Protein AF-A0A816ESK4-F1 (afdb_monomer)

Foldseek 3Di:
DDDDDDDDDDDDPVDDDPVPDDDDPDDCLQAHPDDDDQDAQVSLLLCLNSCLLVVPPPSNVVLQPCQPRHQHVQDANDPPHPDTSLNSNVVVVPVPSNVVNVVCVVVPDPNHDHDDPPDPPDDDPD

pLDDT: mean 82.16, std 17.03, range [35.09, 97.56]

Radius of gyration: 18.78 Å; Cα contacts (8 Å, |Δi|>4): 133; chains: 1; bounding box: 51×43×40 Å

Solvent-accessible surface area (backbone atoms only — not comparable to full-atom values): 8148 Å² total; per-residue (Å²): 141,85,84,90,82,91,80,88,78,91,79,60,94,88,57,81,85,69,84,86,69,84,84,70,96,56,66,53,82,48,75,45,93,66,91,76,78,95,81,46,37,70,60,52,12,49,45,34,41,18,19,47,72,69,70,33,68,64,60,34,49,54,53,67,72,33,30,83,50,20,39,44,62,81,40,55,77,46,95,90,42,90,51,29,30,66,52,48,17,58,75,67,69,34,65,68,59,40,48,55,51,52,48,40,70,76,57,60,72,76,82,37,28,77,72,83,82,82,80,81,89,75,86,81,82,130

Mean predicted aligned error: 10.39 Å

Secondary structure (DSSP, 8-state):
--------PPPPTTS---------SS-HHHHS--------HHHHHHHHHHHHHTT-HHHHHHHHH-TTT-S-TT-BS-SS---BHHHHHHHTT-HHHHHHHHHHHHSPPTTPPPPP----------

Sequence (126 aa):
MSTAQLFKVQSNHFLKENLALTEYRTEPFFKDNLPVPFISSSVQSKLAIRAVILNDPILLKCLIDDVDRVCSVHIRHDLSESLSVIHYAIKNNNINLLKILLEDLKNPKDNRYPFPEVTIKKQSTG

Nearest PDB structures (foldseek):
  7x6c-assembly1_C  TM=7.226E-01  e=1.627E-01  Homo sapiens
  7b0j-assembly1_B  TM=7.113E-01  e=7.434E-01  Danio rerio
  7d2k-assembly1_A  TM=7.163E-01  e=7.920E-01  Rattus norvegicus
  2b0o-assembly3_F  TM=6.700E-01  e=1.922E+00  Homo sapiens
  7l08-assembly1_A4  TM=3.430E-01  e=4.968E+00  Homo sapiens

Structure (mmCIF, N/CA/C/O backbone):
data_AF-A0A816ESK4-F1
#
_entry.id   AF-A0A816ESK4-F1
#
loop_
_atom_site.group_PDB
_atom_site.id
_atom_site.type_symbol
_atom_site.label_atom_id
_atom_site.label_alt_id
_atom_site.label_comp_id
_atom_site.label_asym_id
_atom_site.label_entity_id
_atom_site.label_seq_id
_atom_site.pdbx_PDB_ins_code
_atom_site.Cartn_x
_atom_site.Cartn_y
_atom_site.Cartn_z
_atom_site.occupancy
_atom_site.B_iso_or_equiv
_atom_site.auth_seq_id
_atom_site.auth_comp_id
_atom_site.auth_asym_id
_atom_site.auth_atom_id
_atom_site.pdbx_PDB_model_num
ATOM 1 N N . MET A 1 1 ? -6.993 26.830 -19.008 1.00 38.44 1 MET A N 1
ATOM 2 C CA . MET A 1 1 ? -6.161 26.590 -20.206 1.00 38.44 1 MET A CA 1
ATOM 3 C C . MET A 1 1 ? -4.893 27.410 -20.052 1.00 38.44 1 MET A C 1
ATOM 5 O O . MET A 1 1 ? -5.009 28.616 -19.902 1.00 38.44 1 MET A O 1
ATOM 9 N N . SER A 1 2 ? -3.717 26.787 -19.961 1.00 40.47 2 SER A N 1
ATOM 10 C CA . SER A 1 2 ? -2.453 27.506 -19.745 1.00 40.47 2 SER A CA 1
ATOM 11 C C . SER A 1 2 ? -1.362 26.882 -20.611 1.00 40.47 2 SER A C 1
ATOM 13 O O . SER A 1 2 ? -1.187 25.666 -20.615 1.00 40.47 2 SER A O 1
ATOM 15 N N . THR A 1 3 ? -0.719 27.729 -21.407 1.00 40.41 3 THR A N 1
ATOM 16 C CA . THR A 1 3 ? 0.244 27.423 -22.470 1.00 40.41 3 THR A CA 1
ATOM 17 C C . THR A 1 3 ? 1.657 27.229 -21.918 1.00 40.41 3 THR A C 1
ATOM 19 O O . THR A 1 3 ? 2.115 28.018 -21.093 1.00 40.41 3 THR A O 1
ATOM 22 N N . ALA A 1 4 ? 2.358 26.195 -22.391 1.00 35.09 4 ALA A N 1
ATOM 23 C CA . ALA A 1 4 ? 3.756 25.918 -22.055 1.00 35.09 4 ALA A CA 1
ATOM 24 C C . ALA A 1 4 ? 4.714 26.932 -22.715 1.00 35.09 4 ALA A C 1
ATOM 26 O O . ALA A 1 4 ? 4.490 27.350 -23.850 1.00 35.09 4 ALA A O 1
ATOM 27 N N . GLN A 1 5 ? 5.789 27.304 -22.016 1.00 46.34 5 GLN A N 1
ATOM 28 C CA . GLN A 1 5 ? 6.889 28.132 -22.529 1.00 46.34 5 GLN A CA 1
ATOM 29 C C . GLN A 1 5 ? 8.217 27.383 -22.363 1.00 46.34 5 GLN A C 1
ATOM 31 O O . GLN A 1 5 ? 8.429 26.722 -21.350 1.00 46.34 5 GLN A O 1
ATOM 36 N N . LEU A 1 6 ? 9.086 27.486 -23.374 1.00 38.66 6 LEU A N 1
ATOM 37 C CA . LEU A 1 6 ? 10.378 26.798 -23.475 1.00 38.66 6 LEU A CA 1
ATOM 38 C C . LEU A 1 6 ? 11.507 27.660 -22.893 1.00 38.66 6 LEU A C 1
ATOM 40 O O . LEU A 1 6 ? 11.669 28.811 -23.299 1.00 38.66 6 LEU A O 1
ATOM 44 N N . PHE A 1 7 ? 12.332 27.082 -22.018 1.00 48.03 7 PHE A N 1
ATOM 45 C CA . PHE A 1 7 ? 13.592 27.676 -21.560 1.00 48.03 7 PHE A CA 1
ATOM 46 C C . PHE A 1 7 ? 14.790 26.873 -22.078 1.00 48.03 7 PHE A C 1
ATOM 48 O O . PHE A 1 7 ? 14.741 25.649 -22.180 1.00 48.03 7 PHE A O 1
ATOM 55 N N . LYS A 1 8 ? 15.866 27.579 -22.443 1.00 41.94 8 LYS A N 1
ATOM 56 C CA . LYS A 1 8 ? 17.040 27.024 -23.130 1.00 41.94 8 LYS A CA 1
ATOM 57 C C . LYS A 1 8 ? 18.196 26.856 -22.138 1.00 41.94 8 LYS A C 1
ATOM 59 O O . LYS A 1 8 ? 18.697 27.849 -21.617 1.00 41.94 8 LYS A O 1
ATOM 64 N N . VAL A 1 9 ? 18.617 25.618 -21.881 1.00 54.09 9 VAL A N 1
ATOM 65 C CA . VAL A 1 9 ? 19.793 25.291 -21.050 1.00 54.09 9 VAL A CA 1
ATOM 66 C C . VAL A 1 9 ? 21.020 25.159 -21.963 1.00 54.09 9 VAL A C 1
ATOM 68 O O . VAL A 1 9 ? 20.917 24.572 -23.036 1.00 54.09 9 VAL A O 1
ATOM 71 N N . GLN A 1 10 ? 22.169 25.728 -21.577 1.00 50.56 10 GLN A N 1
ATOM 72 C CA . GLN A 1 10 ? 23.417 25.623 -22.350 1.00 50.56 10 GLN A CA 1
ATOM 73 C C . GLN A 1 10 ? 23.941 24.176 -22.356 1.00 50.56 10 GLN A C 1
ATOM 75 O O . GLN A 1 10 ? 24.108 23.569 -21.298 1.00 50.56 10 GLN A O 1
ATOM 80 N N . SER A 1 11 ? 24.193 23.625 -23.547 1.00 52.69 11 SER A N 1
ATOM 81 C CA . SER A 1 11 ? 24.574 22.226 -23.759 1.00 52.69 11 SER A CA 1
ATOM 82 C C . SER A 1 11 ? 26.086 21.983 -23.638 1.00 52.69 11 SER A C 1
ATOM 84 O O . SER A 1 11 ? 26.913 22.781 -24.076 1.00 52.69 11 SER A O 1
ATOM 86 N N . ASN A 1 12 ? 26.459 20.841 -23.049 1.00 57.91 12 ASN A N 1
ATOM 87 C CA . ASN A 1 12 ? 27.826 20.317 -23.081 1.00 57.91 12 ASN A CA 1
ATOM 88 C C . ASN A 1 12 ? 28.129 19.763 -24.487 1.00 57.91 12 ASN A C 1
ATOM 90 O O . ASN A 1 12 ? 27.407 18.892 -24.962 1.00 57.91 12 ASN A O 1
ATOM 94 N N . HIS A 1 13 ? 29.224 20.203 -25.123 1.00 56.56 13 HIS A N 1
ATOM 95 C CA . HIS A 1 13 ? 29.593 19.896 -26.524 1.00 56.56 13 HIS A CA 1
ATOM 96 C C . HIS A 1 13 ? 29.716 18.384 -26.852 1.00 56.56 13 HIS A C 1
ATOM 98 O O . HIS A 1 13 ? 29.677 17.988 -28.016 1.00 56.56 13 HIS A O 1
ATOM 104 N N . PHE A 1 14 ? 29.855 17.512 -25.849 1.00 61.38 14 PHE A N 1
ATOM 105 C CA . PHE A 1 14 ? 29.944 16.054 -26.034 1.00 61.38 14 PHE A CA 1
ATOM 106 C C . PHE A 1 14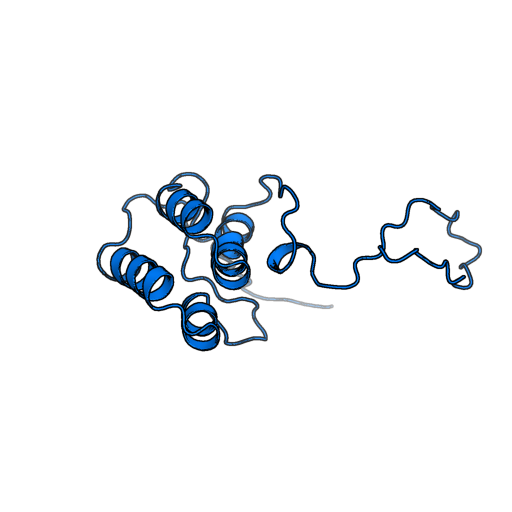 ? 28.589 15.334 -26.053 1.00 61.38 14 PHE A C 1
ATOM 108 O O . PHE A 1 14 ? 28.533 14.149 -26.378 1.00 61.38 14 PHE A O 1
ATOM 115 N N . LEU A 1 15 ? 27.499 16.017 -25.704 1.00 61.84 15 LEU A N 1
ATOM 116 C CA . LEU A 1 15 ? 26.166 15.430 -25.641 1.00 61.84 15 LEU A CA 1
ATOM 117 C C . LEU A 1 15 ? 25.318 15.982 -26.783 1.00 61.84 15 LEU A C 1
ATOM 119 O O . LEU A 1 15 ? 25.122 17.187 -26.912 1.00 61.84 15 LEU A O 1
ATOM 123 N N . LYS A 1 16 ? 24.798 15.085 -27.621 1.00 63.16 16 LYS A N 1
ATOM 124 C CA . LYS A 1 16 ? 23.820 15.446 -28.649 1.00 63.16 16 LYS A CA 1
ATOM 125 C C . LYS A 1 16 ? 22.523 15.848 -27.941 1.00 63.16 16 LYS A C 1
ATOM 127 O O . LYS A 1 16 ? 22.018 15.067 -27.135 1.00 63.16 16 LYS A O 1
ATOM 132 N N . GLU A 1 17 ? 22.002 17.046 -28.214 1.00 58.28 17 GLU A N 1
ATOM 133 C CA . GLU A 1 17 ? 20.741 17.512 -27.620 1.00 58.28 17 GLU A CA 1
ATOM 134 C C . GLU A 1 17 ? 19.620 16.514 -27.926 1.00 58.28 17 GLU A C 1
ATOM 136 O O . GLU A 1 17 ? 19.233 16.309 -29.078 1.00 58.28 17 GLU A O 1
ATOM 141 N N . ASN A 1 18 ? 19.101 15.875 -26.878 1.00 57.41 18 ASN A N 1
ATOM 142 C CA . ASN A 1 18 ? 17.896 15.074 -26.969 1.00 57.41 18 ASN A CA 1
ATOM 143 C C . ASN A 1 18 ? 16.709 16.006 -26.693 1.00 57.41 18 ASN A C 1
ATOM 145 O O . ASN A 1 18 ? 16.389 16.282 -25.543 1.00 57.41 18 ASN A O 1
ATOM 149 N N . LEU A 1 19 ? 16.108 16.561 -27.751 1.00 59.34 19 LEU A N 1
ATOM 150 C CA . LEU A 1 19 ? 15.049 17.581 -27.663 1.00 59.34 19 LEU A CA 1
ATOM 151 C C . LEU A 1 19 ? 13.704 17.065 -27.117 1.00 59.34 19 LEU A C 1
ATOM 153 O O . LEU A 1 19 ? 12.803 17.861 -26.870 1.00 59.34 19 LEU A O 1
ATOM 157 N N . ALA A 1 20 ? 13.556 15.759 -26.896 1.00 66.00 20 ALA A N 1
ATOM 158 C CA . ALA A 1 20 ? 12.358 15.159 -26.312 1.00 66.00 20 ALA A CA 1
ATOM 159 C C . ALA A 1 20 ? 12.429 15.114 -24.773 1.00 66.00 20 ALA A C 1
ATOM 161 O O . ALA A 1 20 ? 12.205 14.071 -24.160 1.00 66.00 20 ALA A O 1
ATOM 162 N N . LEU A 1 21 ? 12.783 16.230 -24.132 1.00 63.53 21 LEU A N 1
ATOM 163 C CA . LEU A 1 21 ? 12.795 16.323 -22.672 1.00 63.53 21 LEU A CA 1
ATOM 164 C C . LEU A 1 21 ? 11.406 16.722 -22.169 1.00 63.53 21 LEU A C 1
ATOM 166 O O . LEU A 1 21 ? 10.942 17.838 -22.393 1.00 63.53 21 LEU A O 1
ATOM 170 N N . THR A 1 22 ? 10.736 15.799 -21.481 1.00 68.56 22 THR A N 1
ATOM 171 C CA . THR A 1 22 ? 9.518 16.098 -20.723 1.00 68.56 22 THR A CA 1
ATOM 172 C C . THR A 1 22 ? 9.918 16.616 -19.346 1.00 68.56 22 THR A C 1
ATOM 174 O O . THR A 1 22 ? 10.409 15.859 -18.510 1.00 68.56 22 THR A O 1
ATOM 177 N N . GLU A 1 23 ? 9.732 17.912 -19.109 1.00 69.00 23 GLU A N 1
ATOM 178 C CA . GLU A 1 23 ? 9.931 18.510 -17.791 1.00 69.00 23 GLU A CA 1
ATOM 179 C C . GLU A 1 23 ? 8.676 18.310 -16.932 1.00 69.00 23 GLU A C 1
ATOM 181 O O . GLU A 1 23 ? 7.578 18.740 -17.292 1.00 69.00 23 GLU A O 1
ATOM 186 N N . TYR A 1 24 ? 8.841 17.672 -15.775 1.00 71.12 24 TYR A N 1
ATOM 187 C CA . TYR A 1 24 ? 7.774 17.522 -14.792 1.00 71.12 24 TYR A CA 1
ATOM 188 C C . TYR A 1 24 ? 7.881 18.635 -13.749 1.00 71.12 24 TYR A C 1
ATOM 190 O O . TYR A 1 24 ? 8.899 18.770 -13.076 1.00 71.12 24 TYR A O 1
ATOM 198 N N . ARG A 1 25 ? 6.808 19.418 -13.572 1.00 70.62 25 ARG A N 1
ATOM 199 C CA . ARG A 1 25 ? 6.747 20.488 -12.552 1.00 70.62 25 ARG A CA 1
ATOM 200 C C . ARG A 1 25 ? 6.689 19.960 -11.117 1.00 70.62 25 ARG A C 1
ATOM 202 O O . ARG A 1 25 ? 6.917 20.703 -10.167 1.00 70.62 25 ARG A O 1
ATOM 209 N N . THR A 1 26 ? 6.324 18.695 -10.965 1.00 78.25 26 THR A N 1
ATOM 210 C CA . THR A 1 26 ? 6.140 17.998 -9.694 1.00 78.25 26 THR A CA 1
ATOM 211 C C . THR A 1 26 ? 6.643 16.577 -9.829 1.00 78.25 26 THR A C 1
ATOM 213 O O . THR A 1 26 ? 6.733 16.062 -10.935 1.00 78.25 26 THR A O 1
ATOM 216 N N . GLU A 1 27 ? 6.912 15.922 -8.707 1.00 83.12 27 GLU A N 1
ATOM 217 C CA . GLU A 1 27 ? 7.318 14.522 -8.694 1.00 83.12 27 GLU A CA 1
ATOM 218 C C . GLU A 1 27 ? 6.222 13.604 -9.284 1.00 83.12 27 GLU A C 1
ATOM 220 O O . GLU A 1 27 ? 5.185 13.389 -8.643 1.00 83.12 27 GLU A O 1
ATOM 225 N N . PRO A 1 28 ? 6.420 13.057 -10.499 1.00 85.69 28 PRO A N 1
ATOM 226 C CA . PRO A 1 28 ? 5.345 12.415 -11.254 1.00 85.69 28 PRO A CA 1
ATOM 227 C C . PRO A 1 28 ? 4.938 11.062 -10.669 1.00 85.69 28 PRO A C 1
ATOM 229 O O . PRO A 1 28 ? 3.802 10.627 -10.829 1.00 85.69 28 PRO A O 1
ATOM 232 N N . PHE A 1 29 ? 5.851 10.395 -9.959 1.00 90.00 29 PHE A N 1
ATOM 233 C CA . PHE A 1 29 ? 5.589 9.081 -9.386 1.00 90.00 29 PHE A CA 1
ATOM 234 C C . PHE A 1 29 ? 4.478 9.123 -8.326 1.00 90.00 29 PHE A C 1
ATOM 236 O O . PHE A 1 29 ? 3.599 8.263 -8.338 1.00 90.00 29 PHE A O 1
ATOM 243 N N . PHE A 1 30 ? 4.483 10.133 -7.448 1.00 89.50 30 PHE A N 1
ATOM 244 C CA . PHE A 1 30 ? 3.523 10.239 -6.343 1.00 89.50 30 PHE A CA 1
ATOM 245 C C . PHE A 1 30 ? 2.373 11.216 -6.588 1.00 89.50 30 PHE A C 1
ATOM 247 O O . PHE A 1 30 ? 1.314 11.055 -5.983 1.00 89.50 30 PHE A O 1
ATOM 254 N N . LYS A 1 31 ? 2.577 12.247 -7.418 1.00 88.94 31 LYS A N 1
ATOM 255 C CA . LYS A 1 31 ? 1.635 13.374 -7.547 1.00 88.94 31 LYS A CA 1
ATOM 256 C C . LYS A 1 31 ? 0.908 13.439 -8.886 1.00 88.94 31 LYS A C 1
ATOM 258 O O . LYS A 1 31 ? 0.091 14.336 -9.065 1.00 88.94 31 LYS A O 1
ATOM 263 N N . ASP A 1 32 ? 1.184 12.521 -9.803 1.00 88.38 32 ASP A N 1
ATOM 264 C CA . ASP A 1 32 ? 0.533 12.474 -11.112 1.00 88.38 32 ASP A CA 1
ATOM 265 C C . ASP A 1 32 ? -0.145 11.119 -11.336 1.00 88.38 32 ASP A C 1
ATOM 267 O O . ASP A 1 32 ? 0.207 10.136 -10.685 1.00 88.38 32 ASP A O 1
ATOM 271 N N . ASN A 1 33 ? -1.108 11.047 -12.260 1.00 86.75 33 ASN A N 1
ATOM 272 C CA . ASN A 1 33 ? -1.833 9.818 -12.577 1.00 86.75 33 ASN A CA 1
ATOM 273 C C . ASN A 1 33 ? -1.235 9.021 -13.759 1.00 86.75 33 ASN A C 1
ATOM 275 O O . ASN A 1 33 ? -1.941 8.323 -14.487 1.00 86.75 33 ASN A O 1
ATOM 279 N N . LEU A 1 34 ? 0.081 9.097 -13.958 1.00 89.06 34 LEU A N 1
ATOM 280 C CA . LEU A 1 34 ? 0.755 8.400 -15.056 1.00 89.06 34 LEU A CA 1
ATOM 281 C C . LEU A 1 34 ? 0.831 6.883 -14.817 1.00 89.06 34 LEU A C 1
ATOM 283 O O . LEU A 1 34 ? 1.057 6.467 -13.675 1.00 89.06 34 LEU A O 1
ATOM 287 N N . PRO A 1 35 ? 0.681 6.041 -15.854 1.00 88.81 35 PRO A N 1
ATOM 288 C CA . PRO A 1 35 ? 0.849 4.601 -15.709 1.00 88.81 35 PRO A CA 1
ATOM 289 C C . PRO A 1 35 ? 2.296 4.281 -15.318 1.00 88.81 35 PRO A C 1
ATOM 291 O O . PRO A 1 35 ? 3.241 4.734 -15.962 1.00 88.81 35 PRO A O 1
ATOM 294 N N . VAL A 1 36 ? 2.469 3.491 -14.258 1.00 90.94 36 VAL A N 1
ATOM 295 C CA . VAL A 1 36 ? 3.787 3.067 -13.772 1.00 90.94 36 VAL A CA 1
ATOM 296 C C . VAL A 1 36 ? 3.973 1.586 -14.102 1.00 90.94 36 VAL A C 1
ATOM 298 O O . VAL A 1 36 ? 3.194 0.765 -13.611 1.00 90.94 36 VAL A O 1
ATOM 301 N N . PRO A 1 37 ? 4.971 1.210 -14.924 1.00 93.25 37 PRO A N 1
ATOM 302 C CA . PRO A 1 37 ? 5.234 -0.192 -15.217 1.00 93.25 37 PRO A CA 1
ATOM 303 C C . PRO A 1 37 ? 5.710 -0.937 -13.966 1.00 93.25 37 PRO A C 1
ATOM 305 O O . PRO A 1 37 ? 6.200 -0.351 -12.996 1.00 93.25 37 PRO A O 1
ATOM 308 N N . PHE A 1 38 ? 5.604 -2.262 -13.990 1.00 93.69 38 PHE A N 1
ATOM 309 C CA . PHE A 1 38 ? 6.226 -3.082 -12.960 1.00 93.69 38 PHE A CA 1
ATOM 310 C C . PHE A 1 38 ? 7.755 -2.958 -13.039 1.00 93.69 38 PHE A C 1
ATOM 312 O O . PHE A 1 38 ? 8.349 -3.283 -14.063 1.00 93.69 38 PHE A O 1
ATOM 319 N N . ILE A 1 39 ? 8.374 -2.477 -11.956 1.00 92.00 39 ILE A N 1
ATOM 320 C CA . ILE A 1 39 ? 9.834 -2.336 -11.825 1.00 92.00 39 ILE A CA 1
ATOM 321 C C . ILE A 1 39 ? 10.340 -3.297 -10.750 1.00 92.00 39 ILE A C 1
ATOM 323 O O . ILE A 1 39 ? 11.232 -4.104 -10.989 1.00 92.00 39 ILE A O 1
ATOM 327 N N . SER A 1 40 ? 9.765 -3.211 -9.551 1.00 92.44 40 SER A N 1
ATOM 328 C CA . SER A 1 40 ? 10.063 -4.099 -8.431 1.00 92.44 40 SER A CA 1
ATOM 329 C C . SER A 1 40 ? 8.926 -4.069 -7.417 1.00 92.44 40 SER A C 1
ATOM 331 O O . SER A 1 40 ? 8.102 -3.148 -7.425 1.00 92.44 40 SER A O 1
ATOM 333 N N . SER A 1 41 ? 8.919 -5.037 -6.501 1.00 92.69 41 SER A N 1
ATOM 334 C CA . SER A 1 41 ? 7.907 -5.103 -5.449 1.00 92.69 41 SER A CA 1
ATOM 335 C C . SER A 1 41 ? 7.949 -3.913 -4.493 1.00 92.69 41 SER A C 1
ATOM 337 O O . SER A 1 41 ? 6.903 -3.410 -4.085 1.00 92.69 41 SER A O 1
ATOM 339 N N . SER A 1 42 ? 9.138 -3.384 -4.195 1.00 90.31 42 SER A N 1
ATOM 340 C CA . SER A 1 42 ? 9.284 -2.155 -3.406 1.00 90.31 42 SER A CA 1
ATOM 341 C C . SER A 1 42 ? 8.775 -0.920 -4.135 1.00 90.31 42 SER A C 1
ATOM 343 O O . SER A 1 42 ? 8.152 -0.066 -3.511 1.00 90.31 42 SER A O 1
ATOM 345 N N . VAL A 1 43 ? 9.020 -0.801 -5.443 1.00 91.94 43 VAL A N 1
ATOM 346 C CA . VAL A 1 43 ? 8.505 0.338 -6.216 1.00 91.94 43 VAL A CA 1
ATOM 347 C C . VAL A 1 43 ? 6.983 0.267 -6.307 1.00 91.94 43 VAL A C 1
ATOM 349 O O . VAL A 1 43 ? 6.318 1.263 -6.049 1.00 91.94 43 VAL A O 1
ATOM 352 N N . GLN A 1 44 ? 6.419 -0.911 -6.576 1.00 94.81 44 GLN A N 1
ATOM 353 C CA . GLN A 1 44 ? 4.966 -1.102 -6.580 1.00 94.81 44 GLN A CA 1
ATOM 354 C C . GLN A 1 44 ? 4.339 -0.800 -5.217 1.00 94.81 44 GLN A C 1
ATOM 356 O O . GLN A 1 44 ? 3.339 -0.096 -5.133 1.00 94.81 44 GLN A O 1
ATOM 361 N N . SER A 1 45 ? 4.995 -1.216 -4.136 1.00 94.44 45 SER A N 1
ATOM 362 C CA . SER A 1 45 ? 4.602 -0.879 -2.765 1.00 94.44 45 SER A CA 1
ATOM 363 C C . SER A 1 45 ? 4.514 0.630 -2.515 1.00 94.44 45 SER A C 1
ATOM 365 O O . SER A 1 45 ? 3.592 1.099 -1.846 1.00 94.44 45 SER A O 1
ATOM 367 N N . LYS A 1 46 ? 5.424 1.424 -3.097 1.00 93.62 46 LYS A N 1
ATOM 368 C CA . LYS A 1 46 ? 5.399 2.890 -2.971 1.00 93.62 46 LYS A CA 1
ATOM 369 C C . LYS A 1 46 ? 4.201 3.541 -3.675 1.00 93.62 46 LYS A C 1
ATOM 371 O O . LYS A 1 46 ? 3.847 4.662 -3.312 1.00 93.62 46 LYS A O 1
ATOM 376 N N . LEU A 1 47 ? 3.509 2.864 -4.597 1.00 95.50 47 LEU A N 1
ATOM 377 C CA . LEU A 1 47 ? 2.270 3.397 -5.182 1.00 95.50 47 LEU A CA 1
ATOM 378 C C . LEU A 1 47 ? 1.145 3.557 -4.149 1.00 95.50 47 LEU A C 1
ATOM 380 O O . LEU A 1 47 ? 0.230 4.344 -4.377 1.00 95.50 47 LEU A O 1
ATOM 384 N N . ALA A 1 48 ? 1.226 2.903 -2.985 1.00 95.81 48 ALA A N 1
ATOM 385 C CA . ALA A 1 48 ? 0.271 3.132 -1.901 1.00 95.81 48 ALA A CA 1
ATOM 386 C C . ALA A 1 48 ? 0.331 4.584 -1.386 1.00 95.81 48 ALA A C 1
ATOM 388 O O . ALA A 1 48 ? -0.696 5.172 -1.052 1.00 95.81 48 ALA A O 1
ATOM 389 N N . ILE A 1 49 ? 1.519 5.203 -1.395 1.00 95.00 49 ILE A N 1
ATOM 390 C CA . ILE A 1 49 ? 1.696 6.623 -1.054 1.00 95.00 49 ILE A CA 1
ATOM 391 C C . ILE A 1 49 ? 0.985 7.494 -2.085 1.00 95.00 49 ILE A C 1
ATOM 393 O O . ILE A 1 49 ? 0.223 8.386 -1.716 1.00 95.00 49 ILE A O 1
ATOM 397 N N . ARG A 1 50 ? 1.191 7.202 -3.374 1.00 94.75 50 ARG A N 1
ATOM 398 C CA . ARG A 1 50 ? 0.513 7.889 -4.478 1.00 94.75 50 ARG A CA 1
ATOM 399 C C . ARG A 1 50 ? -1.005 7.791 -4.336 1.00 94.75 50 ARG A C 1
ATOM 401 O O . ARG A 1 50 ? -1.680 8.809 -4.419 1.00 94.75 50 ARG A O 1
ATOM 408 N N . ALA A 1 51 ? -1.534 6.596 -4.072 1.00 96.06 51 ALA A N 1
ATOM 409 C CA . ALA A 1 51 ? -2.966 6.379 -3.878 1.00 96.06 51 ALA A CA 1
ATOM 410 C C . ALA A 1 51 ? -3.527 7.269 -2.757 1.00 96.06 51 ALA A C 1
ATOM 412 O O . ALA A 1 51 ? -4.579 7.882 -2.906 1.00 96.06 51 ALA A O 1
ATOM 413 N N . VAL A 1 52 ? -2.791 7.423 -1.654 1.00 96.19 52 VAL A N 1
ATOM 414 C CA . VAL A 1 52 ? -3.200 8.300 -0.549 1.00 96.19 52 VAL A CA 1
ATOM 415 C C . VAL A 1 52 ? -3.085 9.786 -0.885 1.00 96.19 52 VAL A C 1
ATOM 417 O O . VAL A 1 52 ? -3.981 10.559 -0.536 1.00 96.19 52 VAL A O 1
ATOM 420 N N . ILE A 1 53 ? -2.016 10.198 -1.569 1.00 93.88 53 ILE A N 1
ATOM 421 C CA . ILE A 1 53 ? -1.809 11.589 -1.994 1.00 93.88 53 ILE A CA 1
ATOM 422 C C . ILE A 1 53 ? -2.886 12.025 -2.992 1.00 93.88 53 ILE A C 1
ATOM 424 O O . ILE A 1 53 ? -3.427 13.120 -2.859 1.00 93.88 53 ILE A O 1
ATOM 428 N N . LEU A 1 54 ? -3.228 11.160 -3.948 1.00 94.50 54 LEU A N 1
ATOM 429 C CA . LEU A 1 54 ? -4.237 11.417 -4.977 1.00 94.50 54 LEU A CA 1
ATOM 430 C C . LEU A 1 54 ? -5.675 11.141 -4.517 1.00 94.50 54 LEU A C 1
ATOM 432 O O . LEU A 1 54 ? -6.605 11.352 -5.290 1.00 94.50 54 LEU A O 1
ATOM 436 N N . ASN A 1 55 ? -5.874 10.699 -3.270 1.00 95.81 55 ASN A N 1
ATOM 437 C CA . ASN A 1 55 ? -7.177 10.297 -2.742 1.00 95.81 55 ASN A CA 1
ATOM 438 C C . ASN A 1 55 ? -7.877 9.222 -3.605 1.00 95.81 55 ASN A C 1
ATOM 440 O O . ASN A 1 55 ? -9.066 9.317 -3.907 1.00 95.81 55 ASN A O 1
ATOM 444 N N . ASP A 1 56 ? -7.126 8.194 -4.000 1.00 96.25 56 ASP A N 1
ATOM 445 C CA . ASP A 1 56 ? -7.598 7.070 -4.805 1.00 96.25 56 ASP A CA 1
ATOM 446 C C . ASP A 1 56 ? -7.760 5.799 -3.941 1.00 96.25 56 ASP A C 1
ATOM 448 O O . ASP A 1 56 ? -6.815 5.018 -3.767 1.00 96.25 56 ASP A O 1
ATOM 452 N N . PRO A 1 57 ? -8.957 5.559 -3.368 1.00 96.25 57 PRO A N 1
ATOM 453 C CA . PRO A 1 57 ? -9.224 4.365 -2.569 1.00 96.25 57 PRO A CA 1
ATOM 454 C C . PRO A 1 57 ? -9.264 3.081 -3.400 1.00 96.25 57 PRO A C 1
ATOM 456 O O . PRO A 1 57 ? -9.102 2.001 -2.832 1.00 96.25 57 PRO A O 1
ATOM 459 N N . ILE A 1 58 ? -9.518 3.174 -4.710 1.00 96.44 58 ILE A N 1
ATOM 460 C CA . ILE A 1 58 ? -9.606 2.007 -5.590 1.00 96.44 58 ILE A CA 1
ATOM 461 C C . ILE A 1 58 ? -8.196 1.473 -5.805 1.00 96.44 58 ILE A C 1
ATOM 463 O O . ILE A 1 58 ? -7.939 0.306 -5.515 1.00 96.44 58 ILE A O 1
ATOM 467 N N . LEU A 1 59 ? -7.267 2.350 -6.196 1.00 95.88 59 LEU A N 1
ATOM 468 C CA . LEU A 1 59 ? -5.859 2.001 -6.341 1.00 95.88 59 LEU A CA 1
ATOM 469 C C . LEU A 1 59 ? -5.283 1.449 -5.034 1.00 95.88 59 LEU A C 1
ATOM 471 O O . LEU A 1 59 ? -4.593 0.432 -5.057 1.00 95.88 59 LEU A O 1
ATOM 475 N N . LEU A 1 60 ? -5.594 2.073 -3.891 1.00 97.25 60 LEU A N 1
ATOM 476 C CA . LEU A 1 60 ? -5.095 1.598 -2.601 1.00 97.25 60 LEU A CA 1
ATOM 477 C C . LEU A 1 60 ? -5.547 0.161 -2.303 1.00 97.25 60 LEU A C 1
ATOM 479 O O . LEU A 1 60 ? -4.730 -0.661 -1.896 1.00 97.25 60 LEU A O 1
ATOM 483 N N . LYS A 1 61 ? -6.826 -0.157 -2.530 1.00 97.38 61 LYS A N 1
ATOM 484 C CA . LYS A 1 61 ? -7.350 -1.515 -2.329 1.00 97.38 61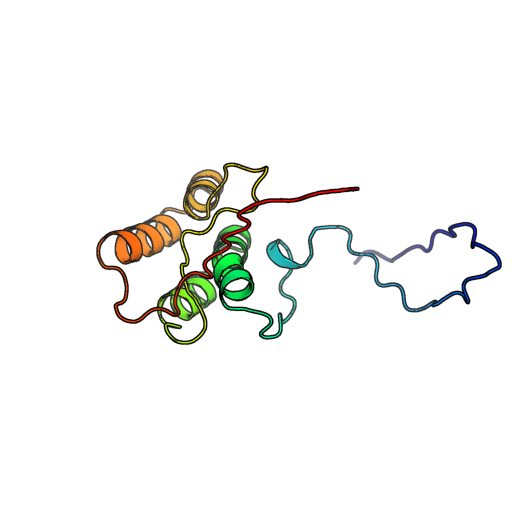 LYS A CA 1
ATOM 485 C C . LYS A 1 61 ? -6.725 -2.514 -3.298 1.00 97.38 61 LYS A C 1
ATOM 487 O O . LYS A 1 61 ? -6.294 -3.574 -2.860 1.00 97.38 61 LYS A O 1
ATOM 492 N N . CYS A 1 62 ? -6.586 -2.149 -4.574 1.00 96.19 62 CYS A N 1
ATOM 493 C CA . CYS A 1 62 ? -5.905 -2.991 -5.556 1.00 96.19 62 CYS A CA 1
ATOM 494 C C . CYS A 1 62 ? -4.475 -3.337 -5.121 1.00 96.19 62 CYS A C 1
ATOM 496 O O . CYS A 1 62 ? -4.069 -4.484 -5.246 1.00 96.19 62 CYS A O 1
ATOM 498 N N . LEU A 1 63 ? -3.727 -2.375 -4.572 1.00 96.44 63 LEU A N 1
ATOM 499 C CA . LEU A 1 63 ? -2.369 -2.608 -4.069 1.00 96.44 63 LEU A CA 1
ATOM 500 C C . LEU A 1 63 ? -2.346 -3.458 -2.793 1.00 96.44 63 LEU A C 1
ATOM 502 O O . LEU A 1 63 ? -1.425 -4.246 -2.595 1.00 96.44 63 LEU A O 1
ATOM 506 N N . ILE A 1 64 ? -3.346 -3.308 -1.921 1.00 96.31 64 ILE A N 1
ATOM 507 C CA . ILE A 1 64 ? -3.491 -4.147 -0.726 1.00 96.31 64 ILE A CA 1
ATOM 508 C C . ILE A 1 64 ? -3.723 -5.604 -1.123 1.00 96.31 64 ILE A C 1
ATOM 510 O O . ILE A 1 64 ? -3.097 -6.481 -0.528 1.00 96.31 64 ILE A O 1
ATOM 514 N N . ASP A 1 65 ? -4.578 -5.853 -2.112 1.00 95.94 65 ASP A N 1
ATOM 515 C CA . ASP A 1 65 ? -4.938 -7.199 -2.561 1.00 95.94 65 ASP A CA 1
ATOM 516 C C . ASP A 1 65 ? -3.893 -7.836 -3.504 1.00 95.94 65 ASP A C 1
ATOM 518 O O . ASP A 1 65 ? -3.913 -9.049 -3.705 1.00 95.94 65 ASP A O 1
ATOM 522 N N . ASP A 1 66 ? -2.947 -7.059 -4.043 1.00 95.88 66 ASP A N 1
ATOM 523 C CA . ASP A 1 66 ? -1.876 -7.537 -4.931 1.00 95.88 66 ASP A CA 1
ATOM 524 C C . ASP A 1 66 ? -0.714 -8.184 -4.158 1.00 95.88 66 ASP A C 1
ATOM 526 O O . ASP A 1 66 ? 0.367 -7.616 -3.991 1.00 95.88 66 ASP A O 1
ATOM 530 N N . VAL A 1 67 ? -0.940 -9.400 -3.668 1.00 95.25 67 VAL A N 1
ATOM 531 C CA . VAL A 1 67 ? 0.062 -10.155 -2.898 1.00 95.25 67 VAL A CA 1
ATOM 532 C C . VAL A 1 67 ? 1.279 -10.577 -3.728 1.00 95.25 67 VAL A C 1
ATOM 534 O O . VAL A 1 67 ? 2.365 -10.723 -3.171 1.00 95.25 67 VAL A O 1
ATOM 537 N N . ASP A 1 68 ? 1.137 -10.704 -5.049 1.00 94.88 68 ASP A N 1
ATOM 538 C CA . ASP A 1 68 ? 2.190 -11.205 -5.941 1.00 94.88 68 ASP A CA 1
ATOM 539 C C . ASP A 1 68 ? 3.234 -10.143 -6.287 1.00 94.88 68 ASP A C 1
ATOM 541 O O . ASP A 1 68 ? 4.388 -10.463 -6.576 1.00 94.88 68 ASP A O 1
ATOM 545 N N . ARG A 1 69 ? 2.842 -8.864 -6.302 1.00 94.56 69 ARG A N 1
ATOM 546 C CA . ARG A 1 69 ? 3.715 -7.766 -6.742 1.00 94.56 69 ARG A CA 1
ATOM 547 C C . ARG A 1 69 ? 3.966 -6.729 -5.663 1.00 94.56 69 ARG A C 1
ATOM 549 O O . ARG A 1 69 ? 4.905 -5.954 -5.816 1.00 94.56 69 ARG A O 1
ATOM 556 N N . VAL A 1 70 ? 3.187 -6.695 -4.584 1.00 95.06 70 VAL A N 1
ATOM 557 C CA . VAL A 1 70 ? 3.351 -5.726 -3.492 1.00 95.06 70 VAL A CA 1
ATOM 558 C C . VAL A 1 70 ? 3.863 -6.430 -2.240 1.00 95.06 70 VAL A C 1
ATOM 560 O O . VAL A 1 70 ? 3.214 -7.322 -1.697 1.00 95.06 70 VAL A O 1
ATOM 563 N N . CYS A 1 71 ? 5.022 -5.991 -1.742 1.00 93.00 71 CYS A N 1
ATOM 564 C CA . CYS A 1 71 ? 5.586 -6.529 -0.506 1.00 93.00 71 CYS A CA 1
ATOM 565 C C . CYS A 1 71 ? 4.986 -5.884 0.751 1.00 93.00 71 CYS A C 1
ATOM 567 O O . CYS A 1 71 ? 4.751 -6.571 1.741 1.00 93.00 71 CYS A O 1
ATOM 569 N N . SER A 1 72 ? 4.704 -4.577 0.734 1.00 92.19 72 SER A N 1
ATOM 570 C CA . SER A 1 72 ? 4.013 -3.903 1.841 1.00 92.19 72 SER A CA 1
ATOM 571 C C . SER A 1 72 ? 3.443 -2.552 1.428 1.00 92.19 72 SER A C 1
ATOM 573 O O . SER A 1 72 ? 4.164 -1.704 0.916 1.00 92.19 72 SER A O 1
ATOM 575 N N . VAL A 1 73 ? 2.182 -2.276 1.758 1.00 94.06 73 VAL A N 1
ATOM 576 C CA . VAL A 1 73 ? 1.595 -0.936 1.572 1.00 94.06 73 VAL A CA 1
ATOM 577 C C . VAL A 1 73 ? 1.972 0.048 2.687 1.00 94.06 73 VAL A C 1
ATOM 579 O O . VAL A 1 73 ? 1.653 1.229 2.603 1.00 94.06 73 VAL A O 1
ATOM 582 N N . HIS A 1 74 ? 2.681 -0.397 3.729 1.00 92.19 74 HIS A N 1
ATOM 583 C CA . HIS A 1 74 ? 3.106 0.433 4.866 1.00 92.19 74 HIS A CA 1
ATOM 584 C C . HIS A 1 74 ? 4.547 0.937 4.726 1.00 92.19 74 HIS A C 1
ATOM 586 O O . HIS A 1 74 ? 5.268 1.118 5.709 1.00 92.19 74 HIS A O 1
ATOM 592 N N . ILE A 1 75 ? 4.972 1.176 3.488 1.00 86.88 75 ILE A N 1
ATOM 593 C CA . ILE A 1 75 ? 6.314 1.657 3.174 1.00 86.88 75 ILE A CA 1
ATOM 594 C C . ILE A 1 75 ? 6.485 3.151 3.507 1.00 86.88 75 ILE A C 1
ATOM 596 O O . ILE A 1 75 ? 5.529 3.934 3.562 1.00 86.88 75 ILE A O 1
ATOM 600 N N . ARG A 1 76 ? 7.737 3.544 3.761 1.00 86.44 76 ARG A N 1
ATOM 601 C CA . ARG A 1 76 ? 8.149 4.948 3.906 1.00 86.44 76 ARG A CA 1
ATOM 602 C C . ARG A 1 76 ? 8.333 5.594 2.535 1.00 86.44 76 ARG A C 1
ATOM 604 O O . ARG A 1 76 ? 8.687 4.901 1.581 1.00 86.44 76 ARG A O 1
ATOM 611 N N . HIS A 1 77 ? 8.123 6.906 2.455 1.00 81.31 77 HIS A N 1
ATOM 612 C CA . HIS A 1 77 ? 8.355 7.672 1.228 1.00 81.31 77 HIS A CA 1
ATOM 613 C C . HIS A 1 77 ? 9.784 7.498 0.735 1.00 81.31 77 HIS A C 1
ATOM 615 O O . HIS A 1 77 ? 9.995 6.990 -0.367 1.00 81.31 77 HIS A O 1
ATOM 621 N N . ASP A 1 78 ? 10.748 7.787 1.606 1.00 76.81 78 ASP A N 1
ATOM 622 C CA . ASP A 1 78 ? 12.170 7.606 1.356 1.00 76.81 78 ASP A CA 1
ATOM 623 C C . ASP A 1 78 ? 12.931 7.268 2.638 1.00 76.81 78 ASP A C 1
ATOM 625 O O . ASP A 1 78 ? 12.371 7.199 3.729 1.00 76.81 78 ASP A O 1
ATOM 629 N N . LEU A 1 79 ? 14.233 7.013 2.499 1.00 70.94 79 LEU A N 1
ATOM 630 C CA . LEU A 1 79 ? 15.121 6.764 3.636 1.00 70.94 79 LEU A CA 1
ATOM 631 C C . LEU A 1 79 ? 15.377 8.035 4.461 1.00 70.94 79 LEU A C 1
ATOM 633 O O . LEU A 1 79 ? 15.585 7.942 5.668 1.00 70.94 79 LEU A O 1
ATOM 637 N N . SER A 1 80 ? 15.360 9.204 3.816 1.00 68.94 80 SER A N 1
ATOM 638 C CA . SER A 1 80 ? 15.566 10.514 4.446 1.00 68.94 80 SER A CA 1
ATOM 639 C C . SER A 1 80 ? 14.284 11.121 5.018 1.00 68.94 80 SER A 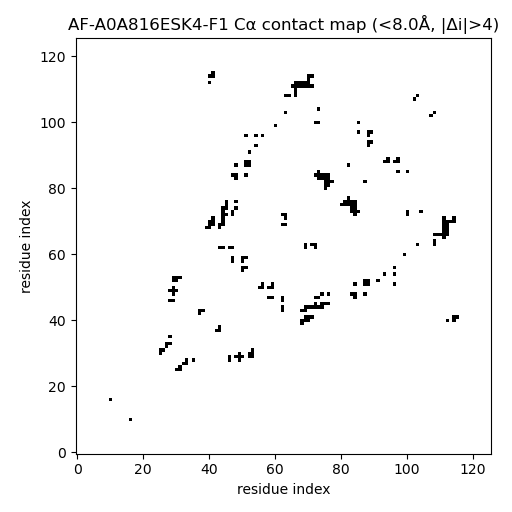C 1
ATOM 641 O O . SER A 1 80 ? 14.360 11.960 5.914 1.00 68.94 80 SER A O 1
ATOM 643 N N . GLU A 1 81 ? 13.113 10.707 4.528 1.00 67.88 81 GLU A N 1
ATOM 644 C CA . GLU A 1 81 ? 11.820 11.242 4.948 1.00 67.88 81 GLU A CA 1
ATOM 645 C C . GLU A 1 81 ? 11.071 10.220 5.810 1.00 67.88 81 GLU A C 1
ATOM 647 O O . GLU A 1 81 ? 10.764 9.105 5.391 1.00 67.88 81 GLU A O 1
ATOM 652 N N . SER A 1 82 ? 10.753 10.600 7.049 1.00 75.31 82 SER A N 1
ATOM 653 C CA . SER A 1 82 ? 10.098 9.714 8.021 1.00 75.31 82 SER A CA 1
ATOM 654 C C . SER A 1 82 ? 8.607 9.480 7.747 1.00 75.31 82 SER A C 1
ATOM 656 O O . SER A 1 82 ? 7.968 8.700 8.458 1.00 75.31 82 SER A O 1
ATOM 658 N N . LEU A 1 83 ? 8.038 10.130 6.728 1.00 87.50 83 LEU A N 1
ATOM 659 C CA . LEU A 1 83 ? 6.620 10.023 6.408 1.00 87.50 83 LEU A CA 1
ATOM 660 C C . LEU A 1 83 ? 6.319 8.688 5.718 1.00 87.50 83 LEU A C 1
ATOM 662 O O . LEU A 1 83 ? 6.839 8.361 4.653 1.00 87.50 83 LEU A O 1
ATOM 666 N N . SER A 1 84 ? 5.435 7.916 6.340 1.00 89.00 84 SER A N 1
ATOM 667 C CA . SER A 1 84 ? 4.825 6.725 5.744 1.00 89.00 84 SER A CA 1
ATOM 668 C C . SER A 1 84 ? 3.456 7.039 5.142 1.00 89.00 84 SER A C 1
ATOM 670 O O . SER A 1 84 ? 2.884 8.103 5.386 1.00 89.00 84 SER A O 1
ATOM 672 N N . VAL A 1 85 ? 2.887 6.075 4.416 1.00 93.88 85 VAL A N 1
ATOM 673 C CA . VAL A 1 85 ? 1.524 6.137 3.854 1.00 93.88 85 VAL A CA 1
ATOM 674 C C . VAL A 1 85 ? 0.473 6.610 4.874 1.00 93.88 85 VAL A C 1
ATOM 676 O O . VAL A 1 85 ? -0.361 7.458 4.558 1.00 93.88 85 VAL A O 1
ATOM 679 N N . ILE A 1 86 ? 0.547 6.137 6.124 1.00 94.75 86 ILE A N 1
ATOM 680 C CA . ILE A 1 86 ? -0.380 6.534 7.199 1.00 94.75 86 ILE A CA 1
ATOM 681 C C . ILE A 1 86 ? -0.245 8.026 7.531 1.00 94.75 86 ILE A C 1
ATOM 683 O O . ILE A 1 86 ? -1.251 8.709 7.719 1.00 94.75 86 ILE A O 1
ATOM 687 N N . HIS A 1 87 ? 0.980 8.556 7.556 1.00 93.81 87 HIS A N 1
ATOM 688 C CA . HIS A 1 87 ? 1.208 9.975 7.824 1.00 93.81 87 HIS A CA 1
ATOM 689 C C . HIS A 1 87 ? 0.582 10.853 6.738 1.00 93.81 87 HIS A C 1
ATOM 691 O O . HIS A 1 87 ? -0.005 11.885 7.060 1.00 93.81 87 HIS A O 1
ATOM 697 N N . TYR A 1 88 ? 0.654 10.441 5.468 1.00 93.88 88 TYR A N 1
ATOM 698 C CA . TYR A 1 88 ? -0.022 11.155 4.382 1.00 93.88 88 TYR A CA 1
ATOM 699 C C . TYR A 1 88 ? -1.546 11.086 4.507 1.00 93.88 88 TYR A C 1
ATOM 701 O O . TYR A 1 88 ? -2.210 12.099 4.297 1.00 93.88 88 TYR A O 1
ATOM 709 N N . ALA A 1 89 ? -2.110 9.948 4.922 1.00 95.44 89 ALA A N 1
ATOM 710 C CA . ALA A 1 89 ? -3.556 9.827 5.123 1.00 95.44 89 ALA A CA 1
ATOM 711 C C . ALA A 1 89 ? -4.050 10.770 6.233 1.00 95.44 89 ALA A C 1
ATOM 713 O O . ALA A 1 89 ? -5.081 11.426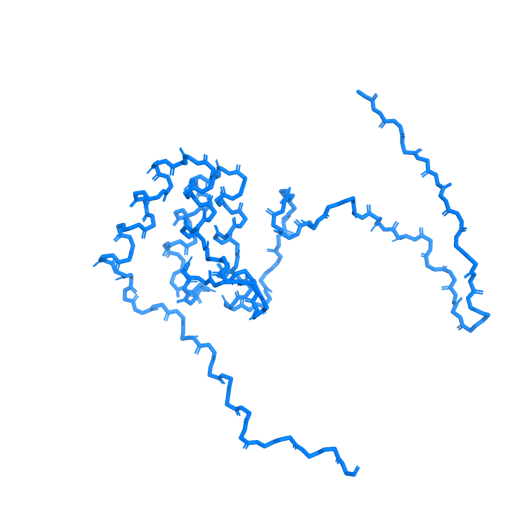 6.073 1.00 95.44 89 ALA A O 1
ATOM 714 N N . ILE A 1 90 ? -3.276 10.889 7.320 1.00 95.38 90 ILE A N 1
ATOM 715 C CA . ILE A 1 90 ? -3.537 11.830 8.417 1.00 95.38 90 ILE A CA 1
ATOM 716 C C . ILE A 1 90 ? -3.395 13.278 7.935 1.00 95.38 90 ILE A C 1
ATOM 718 O O . ILE A 1 90 ? -4.303 14.073 8.153 1.00 95.38 90 ILE A O 1
ATOM 722 N N . LYS A 1 91 ? -2.303 13.625 7.237 1.00 93.50 91 LYS A N 1
ATOM 723 C CA . LYS A 1 91 ? -2.087 14.981 6.693 1.00 93.50 91 LYS A CA 1
ATOM 724 C C . LYS A 1 91 ? -3.212 15.423 5.755 1.00 93.50 91 LYS A C 1
ATOM 726 O O . LYS A 1 91 ? -3.593 16.588 5.773 1.00 93.50 91 LYS A O 1
ATOM 731 N N . ASN A 1 92 ? -3.761 14.492 4.979 1.00 93.44 92 ASN A N 1
ATOM 732 C CA . ASN A 1 92 ? -4.862 14.747 4.055 1.00 93.44 92 ASN A CA 1
ATOM 733 C C . ASN A 1 92 ? -6.245 14.720 4.736 1.00 93.44 92 ASN A C 1
ATOM 735 O O . ASN A 1 92 ? -7.255 14.823 4.044 1.00 93.44 92 ASN A O 1
ATOM 739 N N . ASN A 1 93 ? -6.317 14.557 6.066 1.00 95.19 93 ASN A N 1
ATOM 740 C CA . ASN A 1 93 ? -7.557 14.391 6.837 1.00 95.19 93 ASN A CA 1
ATOM 741 C C . ASN A 1 93 ? -8.492 13.312 6.262 1.00 95.19 93 ASN A C 1
ATOM 743 O O . ASN A 1 93 ? -9.719 13.407 6.343 1.00 95.19 93 ASN A O 1
ATOM 747 N N . ASN A 1 94 ? -7.918 12.260 5.676 1.00 96.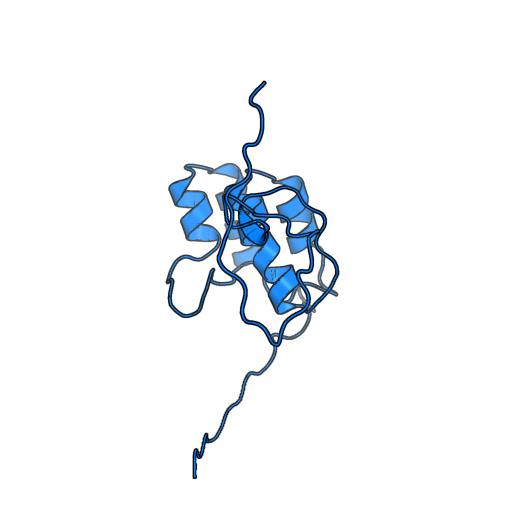44 94 ASN A N 1
ATOM 748 C CA . ASN A 1 94 ? -8.678 11.241 4.973 1.00 96.44 94 ASN A CA 1
ATOM 749 C C . ASN A 1 94 ? -8.918 10.017 5.855 1.00 96.44 94 ASN A C 1
ATOM 751 O O . ASN A 1 94 ? -8.199 9.016 5.805 1.00 96.44 94 ASN A O 1
ATOM 755 N N . ILE A 1 95 ? -9.974 10.104 6.662 1.00 96.25 95 ILE A N 1
ATOM 756 C CA . ILE A 1 95 ? -10.357 9.058 7.616 1.00 96.25 95 ILE A CA 1
ATOM 757 C C . ILE A 1 95 ? -10.681 7.738 6.901 1.00 96.25 95 ILE A C 1
ATOM 759 O O . ILE A 1 95 ? -10.426 6.668 7.449 1.00 96.25 95 ILE A O 1
ATOM 763 N N . ASN A 1 96 ? -11.229 7.788 5.684 1.00 96.69 96 ASN A N 1
ATOM 764 C CA . ASN A 1 96 ? -11.595 6.582 4.944 1.00 96.69 96 ASN A CA 1
ATOM 765 C C . ASN A 1 96 ? -10.355 5.778 4.525 1.00 96.69 96 ASN A C 1
ATOM 767 O O . ASN A 1 96 ? -10.264 4.588 4.817 1.00 96.69 96 ASN A O 1
ATOM 771 N N . LEU A 1 97 ? -9.368 6.436 3.910 1.00 96.94 97 LEU A N 1
ATOM 772 C CA . LEU A 1 97 ? -8.106 5.781 3.550 1.00 96.94 97 LEU A CA 1
ATOM 773 C C . LEU A 1 97 ? -7.334 5.329 4.789 1.00 96.94 97 LEU A C 1
ATOM 775 O O . LEU A 1 97 ? -6.774 4.238 4.792 1.00 96.94 97 LEU A O 1
ATOM 779 N N . LEU A 1 98 ? -7.359 6.121 5.865 1.00 97.25 98 LEU A N 1
ATOM 780 C CA . LEU A 1 98 ? -6.753 5.726 7.132 1.00 97.25 98 LEU A CA 1
ATOM 781 C C . LEU A 1 98 ? -7.373 4.432 7.678 1.00 97.25 98 LEU A C 1
ATOM 783 O O . LEU A 1 98 ? -6.638 3.549 8.107 1.00 97.25 98 LEU A O 1
ATOM 787 N N . LYS A 1 99 ? -8.702 4.282 7.623 1.00 97.44 99 LYS A N 1
ATOM 788 C CA . LYS A 1 99 ? -9.382 3.044 8.036 1.00 97.44 99 LYS A CA 1
ATOM 789 C C . LYS A 1 99 ? -8.947 1.844 7.199 1.00 97.44 99 LYS A C 1
ATOM 791 O O . LYS A 1 99 ? -8.626 0.818 7.783 1.00 97.44 99 LYS A O 1
ATOM 796 N N . ILE A 1 100 ? -8.879 1.994 5.874 1.00 97.56 100 ILE A N 1
ATOM 797 C CA . ILE A 1 100 ? -8.419 0.931 4.962 1.00 97.56 100 ILE A CA 1
ATOM 798 C C . ILE A 1 100 ? -6.995 0.482 5.329 1.00 97.56 100 ILE A C 1
ATOM 800 O O . ILE A 1 100 ? -6.726 -0.710 5.435 1.00 97.56 100 ILE A O 1
ATOM 804 N N . LEU A 1 101 ? -6.093 1.436 5.579 1.00 96.81 101 LEU A N 1
ATOM 805 C CA . LEU A 1 101 ? -4.714 1.142 5.977 1.00 96.81 101 LEU A CA 1
ATOM 806 C C . LEU A 1 101 ? -4.635 0.455 7.342 1.00 96.81 101 LEU A C 1
ATOM 808 O O . LEU A 1 101 ? -3.856 -0.472 7.517 1.00 96.81 101 LEU A O 1
ATOM 812 N N . LEU A 1 102 ? -5.413 0.909 8.325 1.00 96.44 102 LEU A N 1
ATOM 813 C CA . LEU A 1 102 ? -5.422 0.305 9.660 1.00 96.44 102 LEU A CA 1
ATOM 814 C C . LEU A 1 102 ? -6.025 -1.103 9.652 1.00 96.44 102 LEU A C 1
ATOM 816 O O . LEU A 1 102 ? -5.625 -1.940 10.459 1.00 96.44 102 LEU A O 1
ATOM 820 N N . GLU A 1 103 ? -6.974 -1.367 8.757 1.00 96.31 103 GLU A N 1
ATOM 821 C CA . GLU A 1 103 ? -7.554 -2.693 8.573 1.00 96.31 103 GLU A CA 1
ATOM 822 C C . GLU A 1 103 ? -6.538 -3.683 7.995 1.00 96.31 103 GLU A C 1
ATOM 824 O O . GLU A 1 103 ? -6.407 -4.771 8.555 1.00 96.31 103 GLU A O 1
ATOM 829 N N . ASP A 1 104 ? -5.771 -3.294 6.968 1.00 95.00 104 ASP A N 1
ATOM 830 C CA . ASP A 1 104 ? -4.655 -4.109 6.454 1.00 95.00 104 ASP A CA 1
ATOM 831 C C . ASP A 1 104 ? -3.545 -4.272 7.500 1.00 95.00 104 ASP A C 1
ATOM 833 O O . ASP A 1 104 ? -3.011 -5.360 7.667 1.00 95.00 104 ASP A O 1
ATOM 837 N N . LEU A 1 105 ? -3.245 -3.236 8.290 1.00 93.69 105 LEU A N 1
ATOM 838 C CA . LEU A 1 105 ? -2.247 -3.343 9.358 1.00 93.69 105 LEU A CA 1
ATOM 839 C C . LEU A 1 105 ? -2.668 -4.337 10.451 1.00 93.69 105 LEU A C 1
ATOM 841 O O . LEU A 1 105 ? -1.831 -5.044 11.010 1.00 93.69 105 LEU A O 1
ATOM 845 N N . LYS A 1 106 ? -3.963 -4.366 10.785 1.00 95.38 106 LYS A N 1
ATOM 846 C CA . LYS A 1 106 ? -4.525 -5.281 11.785 1.00 95.38 106 LYS A CA 1
ATOM 847 C C . LYS A 1 106 ? -4.645 -6.705 11.246 1.00 95.38 106 LYS A C 1
ATOM 849 O O . LYS A 1 106 ? -4.432 -7.650 12.000 1.00 95.38 106 LYS A O 1
ATOM 854 N N . ASN A 1 107 ? -5.008 -6.840 9.975 1.00 94.44 107 ASN A N 1
ATOM 855 C CA . ASN A 1 107 ? -5.230 -8.112 9.297 1.00 94.44 107 ASN A CA 1
ATOM 856 C C . ASN A 1 107 ? -4.392 -8.151 8.007 1.00 94.44 107 ASN A C 1
ATOM 858 O O . ASN A 1 107 ? -4.954 -8.038 6.911 1.00 94.44 107 ASN A O 1
ATOM 862 N N . PRO A 1 108 ? -3.056 -8.265 8.119 1.00 91.19 108 PRO A N 1
ATOM 863 C CA . PRO A 1 108 ? -2.189 -8.243 6.952 1.00 91.19 108 PRO A CA 1
ATOM 864 C C . PRO A 1 108 ? -2.473 -9.450 6.067 1.00 91.19 108 PRO A C 1
ATOM 866 O O . PRO A 1 108 ? -2.749 -10.545 6.553 1.00 91.19 108 PRO A O 1
ATOM 869 N N . LYS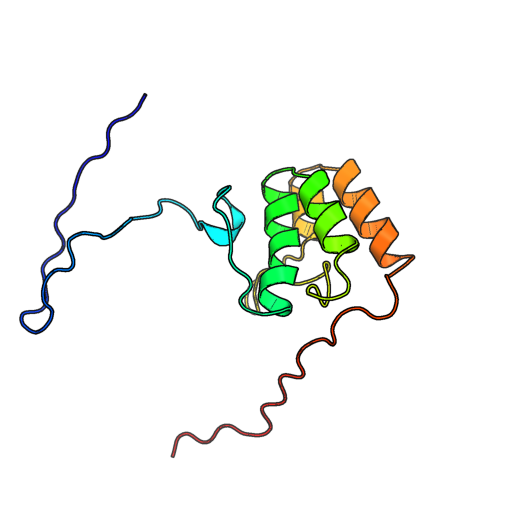 A 1 109 ? -2.390 -9.255 4.751 1.00 91.19 109 LYS A N 1
ATOM 870 C CA . LYS A 1 109 ? -2.468 -10.373 3.808 1.00 91.19 109 LYS A CA 1
ATOM 871 C C . LYS A 1 109 ? -1.295 -11.328 4.026 1.00 91.19 109 LYS A C 1
ATOM 873 O O . LYS A 1 109 ? -0.139 -10.898 4.049 1.00 91.19 109 LYS A O 1
ATOM 878 N N . ASP A 1 110 ? -1.603 -12.614 4.123 1.00 86.88 110 ASP A N 1
ATOM 879 C CA . ASP A 1 110 ? -0.600 -13.674 4.091 1.00 86.88 110 ASP A CA 1
ATOM 880 C C . ASP A 1 110 ? 0.030 -13.773 2.693 1.00 86.88 110 ASP A C 1
ATOM 882 O O . ASP A 1 110 ? -0.563 -13.358 1.696 1.00 86.88 110 ASP A O 1
ATOM 886 N N . ASN A 1 111 ? 1.231 -14.348 2.607 1.00 89.06 111 ASN A N 1
ATOM 887 C CA . ASN A 1 111 ? 1.926 -14.634 1.343 1.00 89.06 111 ASN A CA 1
ATOM 888 C C . ASN A 1 111 ? 2.218 -13.413 0.453 1.00 89.06 111 ASN A C 1
ATOM 890 O O . ASN A 1 111 ? 2.382 -13.563 -0.757 1.00 89.06 111 ASN A O 1
ATOM 894 N N . ARG A 1 112 ? 2.319 -12.207 1.028 1.00 90.81 112 ARG A N 1
ATOM 895 C CA . ARG A 1 112 ? 2.839 -11.045 0.293 1.00 90.81 112 ARG A CA 1
ATOM 896 C C . ARG A 1 112 ? 4.239 -11.332 -0.247 1.00 90.81 112 ARG A C 1
ATOM 898 O O . ARG A 1 112 ? 5.031 -12.027 0.396 1.00 90.81 112 ARG A O 1
ATOM 905 N N . TYR A 1 113 ? 4.560 -10.728 -1.390 1.00 90.56 113 TYR A N 1
ATOM 906 C CA . TYR A 1 113 ? 5.890 -10.799 -1.981 1.00 90.56 113 TYR A CA 1
ATOM 907 C C . TYR A 1 113 ? 6.954 -10.445 -0.927 1.00 90.56 113 TYR A C 1
ATOM 909 O O . TYR A 1 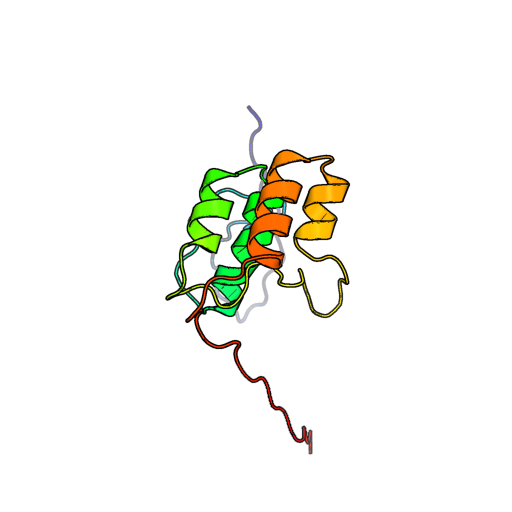113 ? 6.802 -9.444 -0.220 1.00 90.56 113 TYR A O 1
ATOM 917 N N . PRO A 1 114 ? 8.041 -11.223 -0.795 1.00 87.81 114 PRO A N 1
ATOM 918 C CA . PRO A 1 114 ? 9.018 -11.008 0.262 1.00 87.81 114 PRO A CA 1
ATOM 919 C C . PRO A 1 114 ? 9.632 -9.611 0.173 1.00 87.81 114 PRO A C 1
ATOM 921 O O . PRO A 1 114 ? 9.973 -9.116 -0.908 1.00 87.81 114 PRO A O 1
ATOM 924 N N . PHE A 1 115 ? 9.788 -8.957 1.324 1.00 83.31 115 PHE A N 1
ATOM 925 C CA . PHE A 1 115 ? 10.490 -7.682 1.370 1.00 83.31 115 PHE A CA 1
ATOM 926 C C . PHE A 1 115 ? 11.936 -7.899 0.898 1.00 83.31 115 PHE A C 1
ATOM 928 O O . PHE A 1 115 ? 12.578 -8.843 1.362 1.00 83.31 115 PHE A O 1
ATOM 935 N N . PRO A 1 116 ? 12.469 -7.078 -0.024 1.00 76.50 116 PRO A N 1
ATOM 936 C CA . PRO A 1 116 ? 13.826 -7.289 -0.499 1.00 76.50 116 PRO A CA 1
ATOM 937 C C . PRO A 1 116 ? 14.815 -7.086 0.649 1.00 76.50 116 PRO A C 1
ATOM 939 O O . PRO A 1 116 ? 14.907 -6.003 1.230 1.00 76.50 116 PRO A O 1
ATOM 942 N N . GLU A 1 117 ? 15.565 -8.136 0.973 1.00 69.69 117 GLU A N 1
ATOM 943 C CA . GLU A 1 117 ? 16.635 -8.074 1.961 1.00 69.69 117 GLU A CA 1
ATOM 944 C C . GLU A 1 117 ? 17.808 -7.267 1.397 1.00 69.69 117 GLU A C 1
ATOM 946 O O . GLU A 1 117 ? 18.619 -7.759 0.612 1.00 69.69 117 GLU A O 1
ATOM 951 N N . VAL A 1 118 ? 17.925 -6.002 1.798 1.00 63.47 118 VAL A N 1
ATOM 952 C CA . VAL A 1 118 ? 19.077 -5.172 1.428 1.00 63.47 118 VAL A CA 1
ATOM 953 C C . VAL A 1 118 ? 20.178 -5.372 2.467 1.00 63.47 118 VAL A C 1
ATOM 955 O O . VAL A 1 118 ? 20.343 -4.572 3.384 1.00 63.47 118 VAL A O 1
ATOM 958 N N . THR A 1 119 ? 20.941 -6.459 2.348 1.00 52.81 119 THR A N 1
ATOM 959 C CA . THR A 1 119 ? 22.082 -6.708 3.243 1.00 52.81 119 THR A CA 1
ATOM 960 C C . THR A 1 119 ? 23.382 -6.203 2.613 1.00 52.81 119 THR A C 1
ATOM 962 O O . THR A 1 119 ? 24.110 -6.959 1.972 1.00 52.81 119 THR A O 1
ATOM 965 N N . ILE A 1 120 ? 23.719 -4.926 2.815 1.00 62.78 120 ILE A N 1
ATOM 966 C CA . ILE A 1 120 ? 25.052 -4.402 2.473 1.00 62.78 120 ILE A CA 1
ATOM 967 C C . ILE A 1 120 ? 25.962 -4.592 3.692 1.00 62.78 120 ILE A C 1
ATOM 969 O O . ILE A 1 120 ? 25.920 -3.813 4.638 1.00 62.78 120 ILE A O 1
ATOM 973 N N . LYS A 1 121 ? 26.777 -5.656 3.692 1.00 67.25 121 LYS A N 1
ATOM 974 C CA . LYS A 1 121 ? 27.619 -6.023 4.852 1.00 67.25 121 LYS A CA 1
ATOM 975 C C . LYS A 1 121 ? 28.874 -5.159 5.010 1.00 67.25 121 LYS A C 1
ATOM 977 O O . LYS A 1 121 ? 29.413 -5.070 6.108 1.00 67.25 121 LYS A O 1
ATOM 982 N N . LYS A 1 122 ? 29.367 -4.552 3.927 1.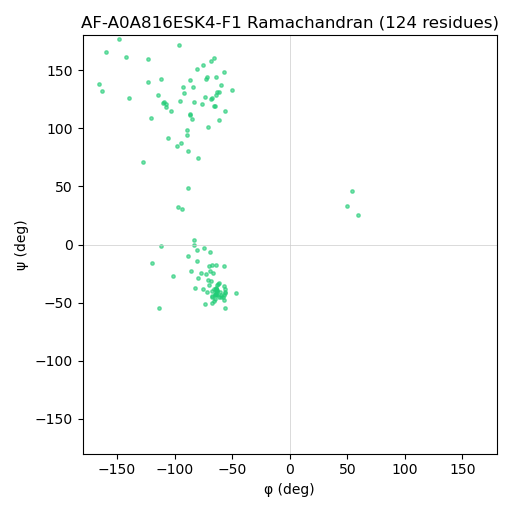00 70.62 122 LYS A N 1
ATOM 983 C CA . LYS A 1 122 ? 30.537 -3.663 3.918 1.00 70.62 122 LYS A CA 1
ATOM 984 C C . LYS A 1 122 ? 30.576 -2.896 2.598 1.00 70.62 122 LYS A C 1
ATOM 986 O O . LYS A 1 122 ? 30.354 -3.493 1.549 1.00 70.62 122 LYS A O 1
ATOM 991 N N . GLN A 1 123 ? 30.897 -1.608 2.645 1.00 65.44 123 GLN A N 1
ATOM 992 C CA . GLN A 1 123 ? 31.300 -0.836 1.469 1.00 65.44 123 GLN A CA 1
ATOM 993 C C . GLN A 1 123 ? 32.756 -0.415 1.664 1.00 65.44 123 GLN A C 1
ATOM 995 O O . GLN A 1 123 ? 33.122 0.079 2.727 1.00 65.44 123 GLN A O 1
ATOM 1000 N N . SER A 1 124 ? 33.592 -0.687 0.664 1.00 66.81 124 SER A N 1
ATOM 1001 C CA . SER A 1 124 ? 34.987 -0.255 0.606 1.00 66.81 124 SER A CA 1
ATOM 1002 C C . SER A 1 124 ? 35.129 0.590 -0.648 1.00 66.81 124 SER A C 1
ATOM 1004 O O . SER A 1 124 ? 35.059 0.060 -1.753 1.00 66.81 124 SER A O 1
ATOM 1006 N N . THR A 1 125 ? 35.294 1.894 -0.490 1.00 68.25 125 THR A N 1
ATOM 1007 C CA . THR A 1 125 ? 35.915 2.734 -1.515 1.00 68.25 125 THR A CA 1
ATOM 1008 C C . THR A 1 125 ? 37.407 2.663 -1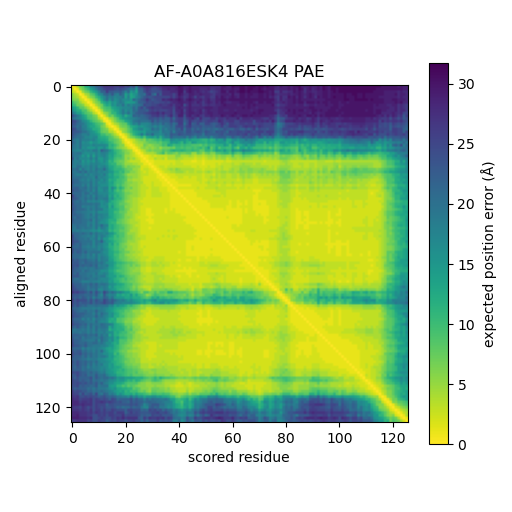.242 1.00 68.25 125 THR A C 1
ATOM 1010 O O . THR A 1 125 ? 37.824 3.046 -0.150 1.00 68.25 125 THR A O 1
ATOM 1013 N N . GLY A 1 126 ? 38.139 2.016 -2.156 1.00 61.88 126 GLY A N 1
ATOM 1014 C CA . GLY A 1 126 ? 39.586 1.806 -2.048 1.00 61.88 126 GLY A CA 1
ATOM 1015 C C . GLY A 1 126 ? 40.376 3.094 -1.878 1.00 61.88 126 GLY A C 1
ATOM 1016 O O . GLY A 1 126 ? 39.835 4.170 -2.220 1.00 61.88 126 GLY A O 1
#